Protein AF-A0A800IHV2-F1 (afdb_monomer_lite)

pLDDT: mean 93.88, std 11.2, range [41.19, 98.88]

Radius of gyration: 14.77 Å; chains: 1; bounding box: 31×43×36 Å

Sequence (124 aa):
MEAINPIDMPNYMLSNQAQALRLCKVIGASNVGVQFDFFHCQKFEGNALAQFEQLLPYIFHVQIAGVPERHEPNTGVLDYGPVLDVIDASEYSGYVACEYQPKTTTLEGLDWMTSLPSQTREAR

Foldseek 3Di:
DEAADCVVPPPDPRHELVSQVVVCVVVVDPPAAYAQELQSCCQHVNPSLVSCVVRVVRHPHYEYAEPPQQEARVHHDDNCQVVVVSCVVDPDPHDYHYRGDHPPDPVVRCVVVVVHDDDDDDDD

Secondary structure (DSSP, 8-state):
-B---TTTSTT-S--SHHHHHHHHHHH--TT--EEEEHHHHHHHT--HHHHHHHHGGGEEEEEE--BTT---TTSBS--HHHHHHHHHHSS--S-EEE----SS-TTGGGHHHHHS--------

Structure (mmCIF, N/CA/C/O backbone):
data_AF-A0A800IHV2-F1
#
_entry.id   AF-A0A800IHV2-F1
#
loop_
_atom_site.group_PDB
_atom_site.id
_atom_site.type_symbol
_atom_site.label_atom_id
_atom_site.label_alt_id
_atom_site.label_comp_id
_atom_site.label_asym_id
_atom_site.label_entity_id
_atom_site.label_seq_id
_atom_site.pdbx_PDB_ins_code
_atom_site.Cartn_x
_atom_site.Cartn_y
_atom_site.Cartn_z
_atom_site.occupancy
_atom_site.B_iso_or_equiv
_atom_site.auth_seq_id
_atom_site.auth_comp_id
_atom_site.auth_asym_id
_atom_site.auth_atom_id
_atom_site.pdbx_PDB_model_num
ATOM 1 N N . MET A 1 1 ? 0.503 -3.543 12.117 1.00 95.88 1 MET A N 1
ATOM 2 C CA . MET A 1 1 ? 0.444 -4.976 11.744 1.00 95.88 1 MET A CA 1
ATOM 3 C C . MET A 1 1 ? 0.040 -5.059 10.295 1.00 95.88 1 MET A C 1
ATOM 5 O O . MET A 1 1 ? -0.831 -4.299 9.900 1.00 95.88 1 MET A O 1
ATOM 9 N N . GLU A 1 2 ? 0.636 -5.958 9.533 1.00 98.06 2 GLU A N 1
ATOM 10 C CA . GLU A 1 2 ? 0.430 -6.049 8.090 1.00 98.06 2 GLU A CA 1
ATOM 11 C C . GLU A 1 2 ? -0.205 -7.392 7.725 1.00 98.06 2 GLU A C 1
ATOM 13 O O . GLU A 1 2 ? 0.142 -8.422 8.308 1.00 98.06 2 GLU A O 1
ATOM 18 N N . ALA A 1 3 ? -1.146 -7.370 6.781 1.00 98.31 3 ALA A N 1
ATOM 19 C CA . ALA A 1 3 ? -1.641 -8.577 6.136 1.00 98.31 3 ALA A CA 1
ATOM 20 C C . ALA A 1 3 ? -0.871 -8.805 4.828 1.00 98.31 3 ALA A C 1
ATOM 22 O O . ALA A 1 3 ? -0.957 -7.989 3.914 1.00 98.31 3 ALA A O 1
ATOM 23 N N . ILE A 1 4 ? -0.149 -9.921 4.745 1.00 98.44 4 ILE A N 1
ATOM 24 C CA . ILE A 1 4 ? 0.712 -10.274 3.612 1.00 98.44 4 ILE A CA 1
ATOM 25 C C . ILE A 1 4 ? 0.021 -11.348 2.780 1.00 98.44 4 ILE A C 1
ATOM 27 O O . ILE A 1 4 ? -0.458 -12.350 3.311 1.00 98.44 4 ILE A O 1
ATOM 31 N N . ASN A 1 5 ? -0.025 -11.155 1.462 1.00 97.75 5 ASN A N 1
ATOM 32 C CA . ASN A 1 5 ? -0.712 -12.095 0.588 1.00 97.75 5 ASN A CA 1
ATOM 33 C C . ASN A 1 5 ? -0.066 -13.506 0.642 1.00 97.75 5 ASN A C 1
ATOM 35 O O . ASN A 1 5 ? 1.161 -13.632 0.629 1.00 97.75 5 ASN A O 1
ATOM 39 N N . PRO A 1 6 ? -0.864 -14.588 0.668 1.00 97.81 6 PRO A N 1
ATOM 40 C CA . PRO A 1 6 ? -0.350 -15.953 0.782 1.00 97.81 6 PRO A CA 1
ATOM 41 C C . PRO A 1 6 ? 0.260 -16.497 -0.518 1.00 97.81 6 PRO A C 1
ATOM 43 O O . PRO A 1 6 ? 0.828 -17.586 -0.495 1.00 97.81 6 PRO A O 1
ATOM 46 N N . ILE A 1 7 ? 0.130 -15.774 -1.638 1.00 97.44 7 ILE A N 1
ATOM 47 C CA . ILE A 1 7 ? 0.781 -16.127 -2.909 1.00 97.44 7 ILE A CA 1
ATOM 48 C C . ILE A 1 7 ? 2.291 -15.894 -2.777 1.00 97.44 7 ILE A C 1
ATOM 50 O O . ILE A 1 7 ? 3.079 -16.766 -3.130 1.00 97.44 7 ILE A O 1
ATOM 54 N N . ASP A 1 8 ? 2.678 -14.751 -2.210 1.00 96.94 8 ASP A N 1
ATOM 55 C CA . ASP A 1 8 ? 4.070 -14.340 -2.029 1.00 96.94 8 ASP A CA 1
ATOM 56 C C . ASP A 1 8 ? 4.648 -14.811 -0.686 1.00 96.94 8 ASP A C 1
ATOM 58 O O . ASP A 1 8 ? 5.847 -15.066 -0.591 1.00 96.94 8 ASP A O 1
ATOM 62 N N . MET A 1 9 ? 3.811 -14.970 0.349 1.00 97.38 9 MET A N 1
ATOM 63 C CA . MET A 1 9 ? 4.231 -15.460 1.668 1.00 97.38 9 MET A CA 1
ATOM 64 C C . MET A 1 9 ? 3.311 -16.578 2.195 1.00 97.38 9 MET A C 1
ATOM 66 O O . MET A 1 9 ? 2.472 -16.352 3.078 1.00 97.38 9 MET A O 1
ATOM 70 N N . PRO A 1 10 ? 3.453 -17.815 1.688 1.00 96.94 10 PRO A N 1
ATOM 71 C CA . PRO A 1 10 ? 2.667 -18.949 2.160 1.00 96.94 10 PRO A CA 1
ATOM 72 C C . PRO A 1 10 ? 2.829 -19.181 3.669 1.00 96.94 10 PRO A C 1
ATOM 74 O O . PRO A 1 10 ? 3.930 -19.103 4.211 1.00 96.94 10 PRO A O 1
ATOM 77 N N . ASN A 1 11 ? 1.733 -19.541 4.343 1.00 95.62 11 ASN A N 1
ATOM 78 C CA . ASN A 1 11 ? 1.670 -19.821 5.789 1.00 95.62 11 ASN A CA 1
ATOM 79 C C . ASN A 1 11 ? 1.925 -18.618 6.718 1.00 95.62 11 ASN A C 1
ATOM 81 O O . ASN A 1 11 ? 2.089 -18.809 7.925 1.00 95.62 11 ASN A O 1
ATOM 85 N N . TYR A 1 12 ? 1.934 -17.386 6.199 1.00 97.62 12 TYR A N 1
ATOM 86 C CA . TYR A 1 12 ? 1.998 -16.198 7.046 1.00 97.62 12 TYR A CA 1
ATOM 87 C C . TYR A 1 12 ? 0.745 -16.059 7.927 1.00 97.62 12 TYR A C 1
ATOM 89 O O . TYR A 1 12 ? -0.367 -16.397 7.519 1.00 97.62 12 TYR A O 1
ATOM 97 N N . MET A 1 13 ? 0.922 -15.555 9.152 1.00 96.00 13 MET A N 1
ATOM 98 C CA . MET A 1 13 ? -0.136 -15.527 10.171 1.00 96.00 13 MET A CA 1
ATOM 99 C C . MET A 1 13 ? -1.326 -14.630 9.785 1.00 96.00 13 MET A C 1
ATOM 101 O O . MET A 1 13 ? -2.474 -14.979 10.062 1.00 96.00 13 MET A O 1
ATOM 105 N N . LEU A 1 14 ? -1.058 -13.470 9.174 1.00 96.69 14 LEU A N 1
ATOM 106 C CA . LEU A 1 14 ? -2.066 -12.492 8.751 1.00 96.69 14 LEU A CA 1
ATOM 107 C C . LEU A 1 14 ? -2.091 -12.416 7.227 1.00 96.69 14 LEU A C 1
ATOM 109 O O . LEU A 1 14 ? -1.247 -11.771 6.625 1.00 96.69 14 LEU A O 1
ATOM 113 N N . SER A 1 15 ? -3.062 -13.071 6.605 1.00 96.88 15 SER A N 1
ATOM 114 C CA . SER A 1 15 ? -3.129 -13.250 5.146 1.00 96.88 15 SER A CA 1
ATOM 115 C C . SER A 1 15 ? -4.202 -12.412 4.448 1.00 96.88 15 SER A C 1
ATOM 117 O O . SER A 1 15 ? -4.308 -12.453 3.227 1.00 96.88 15 SER A O 1
ATOM 119 N N . ASN A 1 16 ? -5.030 -11.686 5.206 1.00 97.69 16 ASN A N 1
ATOM 120 C CA . ASN A 1 16 ? -6.077 -10.815 4.665 1.00 97.69 16 ASN A CA 1
ATOM 121 C C . ASN A 1 16 ? -6.434 -9.655 5.607 1.00 97.69 16 ASN A C 1
ATOM 123 O O . ASN A 1 16 ? -6.240 -9.745 6.827 1.00 97.69 16 ASN A O 1
ATOM 127 N N . GLN A 1 17 ? -7.022 -8.592 5.051 1.00 98.31 17 GLN A N 1
ATOM 128 C CA . GLN A 1 17 ? -7.388 -7.378 5.793 1.00 98.31 17 GLN A CA 1
ATOM 129 C C . GLN A 1 17 ? -8.374 -7.658 6.934 1.00 98.31 17 GLN A C 1
ATOM 131 O O . GLN A 1 17 ? -8.269 -7.090 8.025 1.00 98.31 17 GLN A O 1
ATOM 136 N N . ALA A 1 18 ? -9.301 -8.600 6.737 1.00 97.69 18 ALA A N 1
ATOM 137 C CA . ALA A 1 18 ? -10.271 -8.968 7.764 1.00 97.69 18 ALA A CA 1
ATOM 138 C C . ALA A 1 18 ? -9.607 -9.600 9.006 1.00 97.69 18 ALA A C 1
ATOM 140 O O . ALA A 1 18 ? -10.070 -9.381 10.129 1.00 97.69 18 ALA A O 1
ATOM 141 N N . GLN A 1 19 ? -8.526 -10.371 8.840 1.00 98.00 19 GLN A N 1
ATOM 142 C CA . GLN A 1 19 ? -7.722 -10.885 9.955 1.00 98.00 19 GLN A CA 1
ATOM 143 C C . GLN A 1 19 ? -7.004 -9.754 10.697 1.00 98.00 19 GLN A C 1
ATOM 145 O O . GLN A 1 19 ? -7.076 -9.716 11.926 1.00 98.00 19 GLN A O 1
ATOM 150 N N . ALA A 1 20 ? -6.377 -8.821 9.973 1.00 97.75 20 ALA A N 1
ATOM 151 C CA . ALA A 1 20 ? -5.694 -7.674 10.575 1.00 97.75 20 ALA A CA 1
ATOM 152 C C . ALA A 1 20 ? -6.660 -6.814 11.409 1.00 97.75 20 ALA A C 1
ATOM 154 O O . ALA A 1 20 ? -6.393 -6.537 12.580 1.00 97.75 20 ALA A O 1
ATOM 155 N N . LEU A 1 21 ? -7.838 -6.495 10.859 1.00 97.56 21 LEU A N 1
ATOM 156 C CA . LEU A 1 21 ? -8.883 -5.749 11.564 1.00 97.56 21 LEU A CA 1
ATOM 157 C C . LEU A 1 21 ? -9.372 -6.476 12.825 1.00 97.56 21 LEU A C 1
ATOM 159 O O . LEU A 1 21 ? -9.528 -5.857 13.880 1.00 97.56 21 LEU A O 1
ATOM 163 N N . ARG A 1 22 ? -9.619 -7.792 12.740 1.00 97.88 22 ARG A N 1
ATOM 164 C CA . ARG A 1 22 ? -10.015 -8.590 13.913 1.00 97.88 22 ARG A CA 1
ATOM 165 C C . ARG A 1 22 ? -8.950 -8.541 15.003 1.00 97.88 22 ARG A C 1
ATOM 167 O O . ARG A 1 22 ? -9.302 -8.362 16.165 1.00 97.88 22 ARG A O 1
ATOM 174 N N . LEU A 1 23 ? -7.675 -8.661 14.640 1.00 97.50 23 LEU A N 1
ATOM 175 C CA . LEU A 1 23 ? -6.582 -8.628 15.605 1.00 97.50 23 LEU A CA 1
ATOM 176 C C . LEU A 1 23 ? -6.447 -7.249 16.269 1.00 97.50 23 LEU A C 1
ATOM 178 O O . LEU A 1 23 ? -6.348 -7.189 17.491 1.00 97.50 23 LEU A O 1
ATOM 182 N N . CYS A 1 24 ? -6.551 -6.151 15.510 1.00 97.25 24 CYS A N 1
ATOM 183 C CA . CYS A 1 24 ? -6.619 -4.796 16.076 1.00 97.25 24 CYS A CA 1
ATOM 184 C C . CYS A 1 24 ? -7.744 -4.668 17.114 1.00 97.25 24 CYS A C 1
ATOM 186 O O . CYS A 1 24 ? -7.518 -4.167 18.214 1.00 97.25 24 CYS A O 1
ATOM 188 N N . LYS A 1 25 ? -8.946 -5.172 16.798 1.00 97.12 25 LYS A N 1
ATOM 189 C CA . LYS A 1 25 ? -10.099 -5.137 17.713 1.00 97.12 25 LYS A CA 1
ATOM 190 C C . LYS A 1 25 ? -9.891 -5.971 18.977 1.00 97.12 25 LYS A C 1
ATOM 192 O O . LYS A 1 25 ? -10.307 -5.540 20.045 1.00 97.12 25 LYS A O 1
ATOM 197 N N . VAL A 1 26 ? -9.261 -7.142 18.864 1.00 98.00 26 VAL A N 1
ATOM 198 C CA . VAL A 1 26 ? -8.945 -8.006 20.016 1.00 98.00 26 VAL A CA 1
ATOM 199 C C . VAL A 1 26 ? -7.894 -7.364 20.919 1.00 98.00 26 VAL A C 1
ATOM 201 O O . VAL A 1 26 ? -8.024 -7.431 22.136 1.00 98.00 26 VAL A O 1
ATOM 204 N N . ILE A 1 27 ? -6.870 -6.735 20.336 1.00 97.88 27 ILE A N 1
ATOM 205 C CA . ILE A 1 27 ? -5.824 -6.043 21.099 1.00 97.88 27 ILE A CA 1
ATOM 206 C C . ILE A 1 27 ? -6.400 -4.813 21.813 1.00 97.88 27 ILE A C 1
ATOM 208 O O . ILE A 1 27 ? -6.061 -4.568 22.967 1.00 97.88 27 ILE A O 1
ATOM 212 N N . GLY A 1 28 ? -7.264 -4.040 21.145 1.00 97.00 28 GLY A N 1
ATOM 213 C CA . GLY A 1 28 ? -7.988 -2.921 21.759 1.00 97.00 28 GLY A CA 1
ATOM 214 C C . GLY A 1 28 ? -7.107 -1.759 22.236 1.00 97.00 28 GLY A C 1
ATOM 215 O O . GLY A 1 28 ? -7.562 -0.935 23.025 1.00 97.00 28 GLY A O 1
ATOM 216 N N . ALA A 1 29 ? -5.853 -1.685 21.781 1.00 97.88 29 ALA A N 1
ATOM 217 C CA . ALA A 1 29 ? -4.905 -0.644 22.162 1.00 97.88 29 ALA A CA 1
ATOM 218 C C . ALA A 1 29 ? -4.879 0.480 21.118 1.00 97.88 29 ALA A C 1
ATOM 220 O O . ALA A 1 29 ? -4.756 0.226 19.921 1.00 97.88 29 ALA A O 1
ATOM 221 N N . SER A 1 30 ? -4.942 1.733 21.572 1.00 96.56 30 SER A N 1
ATOM 222 C CA . SER A 1 30 ? -5.001 2.916 20.698 1.00 96.56 30 SER A CA 1
ATOM 223 C C . SER A 1 30 ? -3.722 3.173 19.898 1.00 96.56 30 SER A C 1
ATOM 225 O O . SER A 1 30 ? -3.726 3.988 18.986 1.00 96.56 30 SER A O 1
ATOM 227 N N . ASN A 1 31 ? -2.621 2.507 20.243 1.00 97.12 31 ASN A N 1
ATOM 228 C CA . ASN A 1 31 ? -1.329 2.606 19.568 1.00 97.12 31 ASN A CA 1
ATOM 229 C C . ASN A 1 31 ? -1.020 1.391 18.674 1.00 97.12 31 ASN A C 1
ATOM 231 O O . ASN A 1 31 ? 0.122 1.225 18.248 1.00 97.12 31 ASN A O 1
ATOM 235 N N . VAL A 1 32 ? -2.009 0.535 18.397 1.00 97.88 32 VAL A N 1
ATOM 236 C CA . VAL A 1 32 ? -1.864 -0.627 17.514 1.00 97.88 32 VAL A CA 1
ATOM 237 C C . VAL A 1 32 ? -2.814 -0.497 16.326 1.00 97.88 32 VAL A C 1
ATOM 239 O O . VAL A 1 32 ? -4.030 -0.573 16.480 1.00 97.88 32 VAL A O 1
ATOM 242 N N . GLY A 1 33 ? -2.245 -0.361 15.128 1.00 97.94 33 GLY A N 1
ATOM 243 C CA . GLY A 1 33 ? -2.989 -0.207 13.877 1.00 97.94 33 GLY A CA 1
ATOM 244 C C . GLY A 1 33 ? -2.549 -1.159 12.763 1.00 97.94 33 GLY A C 1
ATOM 245 O O . GLY A 1 33 ? -1.657 -2.006 12.926 1.00 97.94 33 GLY A O 1
ATOM 246 N N . VAL A 1 34 ? -3.187 -0.995 11.610 1.00 98.50 34 VAL A N 1
ATOM 247 C CA . VAL A 1 34 ? -2.948 -1.720 10.362 1.00 98.50 34 VAL A CA 1
ATOM 248 C C . VAL A 1 34 ? -1.948 -0.953 9.494 1.00 98.50 34 VAL A C 1
ATOM 250 O O . VAL A 1 34 ? -2.036 0.264 9.342 1.00 98.50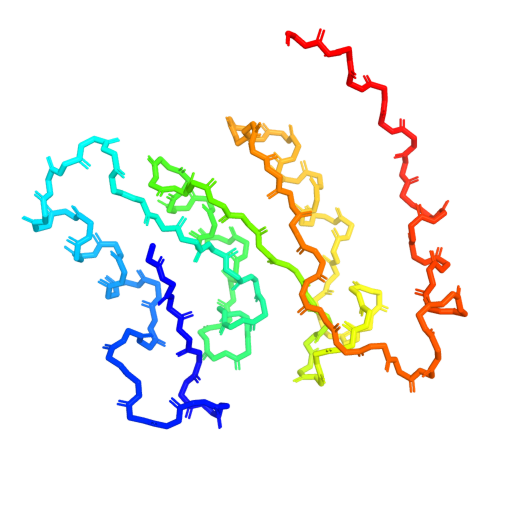 34 VAL A O 1
ATOM 253 N N . GLN A 1 35 ? -0.988 -1.683 8.938 1.00 98.69 35 GLN A N 1
ATOM 254 C CA . GLN A 1 35 ? -0.193 -1.270 7.789 1.00 98.69 35 GLN A CA 1
ATOM 255 C C . GLN A 1 35 ? -0.910 -1.826 6.561 1.00 98.69 35 GLN A C 1
ATOM 257 O O . GLN A 1 35 ? -1.016 -3.044 6.410 1.00 98.69 35 GLN A O 1
ATOM 262 N N . PHE A 1 36 ? -1.499 -0.933 5.773 1.00 98.75 36 PHE A N 1
ATOM 263 C CA . PHE A 1 36 ? -2.309 -1.277 4.616 1.00 98.75 36 PHE A CA 1
ATOM 264 C C . PHE A 1 36 ? -1.444 -1.217 3.356 1.00 98.75 36 PHE A C 1
ATOM 266 O O . PHE A 1 36 ? -1.208 -0.141 2.806 1.00 98.75 36 PHE A O 1
ATOM 273 N N . ASP A 1 37 ? -0.961 -2.374 2.909 1.00 98.75 37 ASP A N 1
ATOM 274 C CA . ASP A 1 37 ? -0.301 -2.507 1.611 1.00 98.75 37 ASP A CA 1
ATOM 275 C C . ASP A 1 37 ? -1.348 -2.817 0.524 1.00 98.75 37 ASP A C 1
ATOM 277 O O . ASP A 1 37 ? -1.969 -3.891 0.501 1.00 98.75 37 ASP A O 1
ATOM 281 N N . PHE A 1 38 ? -1.535 -1.866 -0.398 1.00 98.75 38 PHE A N 1
ATOM 282 C CA . PHE A 1 38 ? -2.428 -2.022 -1.548 1.00 98.75 38 PHE A CA 1
ATOM 283 C C . PHE A 1 38 ? -2.032 -3.204 -2.434 1.00 98.75 38 PHE A C 1
ATOM 285 O O . PHE A 1 38 ? -2.914 -3.853 -2.998 1.00 98.75 38 PHE A O 1
ATOM 292 N N . PHE A 1 39 ? -0.740 -3.517 -2.540 1.00 98.75 39 PHE A N 1
ATOM 293 C CA . PHE A 1 39 ? -0.253 -4.633 -3.336 1.00 98.75 39 PHE A CA 1
ATOM 294 C C . PHE A 1 39 ? -0.727 -5.970 -2.766 1.00 98.75 39 PHE A C 1
ATOM 296 O O . PHE A 1 39 ? -1.333 -6.769 -3.486 1.00 98.75 39 PHE A O 1
ATOM 303 N N . HIS A 1 40 ? -0.512 -6.211 -1.467 1.00 98.69 40 HIS A N 1
ATOM 304 C CA . HIS A 1 40 ? -0.949 -7.449 -0.823 1.00 98.69 40 HIS A CA 1
ATOM 305 C C . HIS A 1 40 ? -2.472 -7.612 -0.883 1.00 98.69 40 HIS A C 1
ATOM 307 O O . HIS A 1 40 ? -2.955 -8.691 -1.240 1.0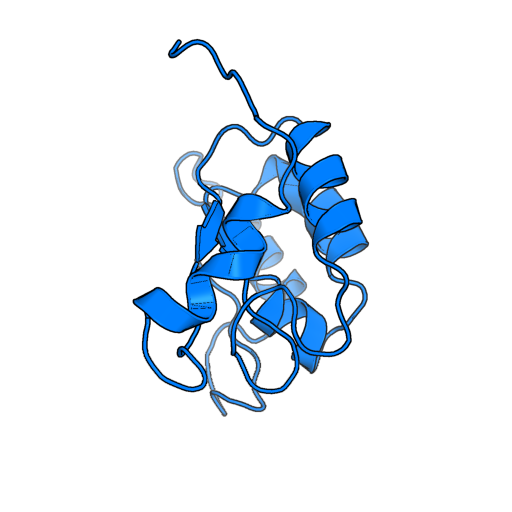0 98.69 40 HIS A O 1
ATOM 313 N N . CYS A 1 41 ? -3.224 -6.542 -0.610 1.00 98.56 41 CYS A N 1
ATOM 314 C CA . CYS A 1 41 ? -4.681 -6.577 -0.674 1.00 98.56 41 CYS A CA 1
ATOM 315 C C . CYS A 1 41 ? -5.178 -6.844 -2.104 1.00 98.56 41 CYS A C 1
ATOM 317 O O . CYS A 1 41 ? -5.919 -7.799 -2.336 1.00 98.56 41 CYS A O 1
ATOM 319 N N . GLN A 1 42 ? -4.729 -6.067 -3.092 1.00 98.50 42 GLN A N 1
ATOM 320 C CA . GLN A 1 42 ? -5.233 -6.177 -4.461 1.00 98.50 42 GLN A CA 1
ATOM 321 C C . GLN A 1 42 ? -4.839 -7.498 -5.133 1.00 98.50 42 GLN A C 1
ATOM 323 O O . GLN A 1 42 ? -5.639 -8.053 -5.884 1.00 98.50 42 GLN A O 1
ATOM 328 N N . LYS A 1 43 ? -3.632 -8.015 -4.870 1.00 98.00 43 LYS A N 1
ATOM 329 C CA . LYS A 1 43 ? -3.138 -9.259 -5.481 1.00 98.00 43 LYS A CA 1
ATOM 330 C C . LYS A 1 43 ? -3.914 -10.500 -5.032 1.00 98.00 43 LYS A C 1
ATOM 332 O O . LYS A 1 43 ? -4.010 -11.452 -5.802 1.00 98.00 43 LYS A O 1
ATOM 337 N N . PHE A 1 44 ? -4.446 -10.507 -3.808 1.00 97.88 44 PHE A N 1
ATOM 338 C CA . PHE A 1 44 ? -5.103 -11.688 -3.235 1.00 97.88 44 PHE A CA 1
ATOM 339 C C . PHE A 1 44 ? -6.594 -11.514 -2.957 1.00 97.88 44 PHE A C 1
ATOM 341 O O . PHE A 1 44 ? -7.378 -12.399 -3.290 1.00 97.88 44 PHE A O 1
ATOM 348 N N . GLU A 1 45 ? -6.997 -10.393 -2.364 1.00 97.81 45 GLU A N 1
ATOM 349 C CA . GLU A 1 45 ? -8.397 -10.121 -2.017 1.00 97.81 45 GLU A CA 1
ATOM 350 C C . GLU A 1 45 ? -9.112 -9.341 -3.128 1.00 97.81 45 GLU A C 1
ATOM 352 O O . GLU A 1 45 ? -10.320 -9.494 -3.319 1.00 97.81 45 GLU A O 1
ATOM 357 N N . GLY A 1 46 ? -8.368 -8.520 -3.876 1.00 97.56 46 GLY A N 1
ATOM 358 C CA . GLY A 1 46 ? -8.937 -7.533 -4.785 1.00 97.56 46 GLY A CA 1
ATOM 359 C C . GLY A 1 46 ? -9.661 -6.413 -4.031 1.00 97.56 46 GLY A C 1
ATOM 360 O O . GLY A 1 46 ? -9.647 -6.346 -2.803 1.00 97.56 46 GLY A O 1
ATOM 361 N N . ASN A 1 47 ? -10.309 -5.522 -4.786 1.00 96.44 47 ASN A N 1
ATOM 362 C CA . ASN A 1 47 ? -11.124 -4.427 -4.249 1.00 96.44 47 ASN A CA 1
ATOM 363 C C . ASN A 1 47 ? -10.403 -3.586 -3.169 1.00 96.44 47 ASN A C 1
ATOM 365 O O . ASN A 1 47 ? -11.006 -3.189 -2.168 1.00 96.44 47 ASN A O 1
ATOM 369 N N . ALA A 1 48 ? -9.099 -3.344 -3.355 1.00 98.12 48 ALA A N 1
ATOM 370 C CA . ALA A 1 48 ? -8.248 -2.769 -2.314 1.00 98.12 48 ALA A CA 1
ATOM 371 C C . ALA A 1 48 ? -8.696 -1.368 -1.872 1.00 98.12 48 ALA A C 1
ATOM 373 O O . ALA A 1 48 ? -8.594 -1.041 -0.695 1.00 98.12 48 ALA A O 1
ATOM 374 N N . LEU A 1 49 ? -9.257 -0.568 -2.782 1.00 97.62 49 LEU A N 1
ATOM 375 C CA . LEU A 1 49 ? -9.764 0.767 -2.467 1.00 97.62 49 LEU A CA 1
ATOM 376 C C . LEU A 1 49 ? -10.937 0.735 -1.473 1.00 97.62 49 LEU A C 1
ATOM 378 O O . LEU A 1 49 ? -10.908 1.430 -0.463 1.00 97.62 49 LEU A O 1
ATOM 382 N N . ALA A 1 50 ? -11.927 -0.133 -1.695 1.00 97.62 50 ALA A N 1
ATOM 383 C CA . ALA A 1 50 ? -13.055 -0.269 -0.772 1.00 97.62 50 ALA A CA 1
ATOM 384 C C . ALA A 1 50 ? -12.615 -0.826 0.594 1.00 97.62 50 ALA A C 1
ATOM 386 O O . ALA A 1 50 ? -13.154 -0.457 1.637 1.00 97.62 50 ALA A O 1
ATOM 387 N N . GLN A 1 51 ? -11.615 -1.713 0.605 1.00 98.25 51 GLN A N 1
ATOM 388 C CA . GLN A 1 51 ? -11.036 -2.230 1.847 1.00 98.25 51 GLN A CA 1
ATOM 389 C C . GLN A 1 51 ?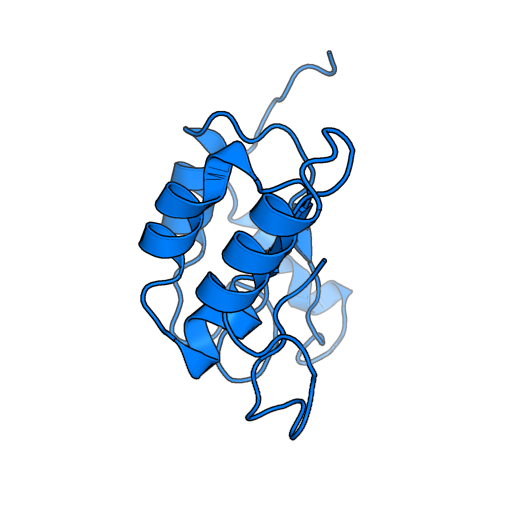 -10.258 -1.147 2.599 1.00 98.25 51 GLN A C 1
ATOM 391 O O . GLN A 1 51 ? -10.370 -1.071 3.821 1.00 98.25 51 GLN A O 1
ATOM 396 N N . PHE A 1 52 ? -9.524 -0.285 1.891 1.00 98.50 52 PHE A N 1
ATOM 397 C CA . PHE A 1 52 ? -8.871 0.883 2.478 1.00 98.50 52 PHE A CA 1
ATOM 398 C C . PHE A 1 52 ? -9.896 1.784 3.176 1.00 98.50 52 PHE A C 1
ATOM 400 O O . PHE A 1 52 ? -9.737 2.076 4.358 1.00 98.50 52 PHE A O 1
ATOM 407 N N . GLU A 1 53 ? -10.990 2.141 2.498 1.00 97.69 53 GLU A N 1
ATOM 408 C CA . GLU A 1 53 ? -12.064 2.965 3.074 1.00 97.69 53 GLU A CA 1
ATOM 409 C C . GLU A 1 53 ? -12.688 2.313 4.318 1.00 97.69 53 GLU A C 1
ATOM 411 O O . GLU A 1 53 ? -12.889 2.969 5.341 1.00 97.69 53 GLU A O 1
ATOM 416 N N . GLN A 1 54 ? -12.945 1.002 4.272 1.00 97.50 54 GLN A N 1
ATOM 417 C CA . GLN A 1 54 ? -13.496 0.257 5.406 1.00 97.50 54 GLN A CA 1
ATOM 418 C C . GLN A 1 54 ? -12.535 0.211 6.604 1.00 97.50 54 GLN A C 1
ATOM 420 O O . GLN A 1 54 ? -12.974 0.229 7.760 1.00 97.50 54 GLN A O 1
ATOM 425 N N . LEU A 1 55 ? -11.232 0.083 6.347 1.00 98.00 55 LEU A N 1
ATOM 426 C CA . LEU A 1 55 ? -10.214 -0.046 7.386 1.00 98.00 55 LEU A CA 1
ATOM 427 C C . LEU A 1 55 ? -9.656 1.300 7.848 1.00 98.00 55 LEU A C 1
ATOM 429 O O . LEU A 1 55 ? -8.972 1.304 8.868 1.00 98.00 55 LEU A O 1
ATOM 433 N N . LEU A 1 56 ? -9.971 2.410 7.173 1.00 98.00 56 LEU A N 1
ATOM 434 C CA . LEU A 1 56 ? -9.403 3.744 7.396 1.00 98.00 56 LEU A CA 1
ATOM 435 C C . LEU A 1 56 ? -9.216 4.128 8.879 1.00 98.00 56 LEU A C 1
ATOM 437 O O . LEU A 1 56 ? -8.104 4.526 9.227 1.00 98.00 56 LEU A O 1
ATOM 441 N N . PRO A 1 57 ? -10.188 3.919 9.798 1.00 96.94 57 PRO A N 1
ATOM 442 C CA . PRO A 1 57 ? -10.019 4.265 11.218 1.00 96.94 57 PRO A CA 1
ATOM 443 C C . PRO A 1 57 ? -8.918 3.483 11.956 1.00 96.94 57 PRO A C 1
ATOM 445 O O . PRO A 1 57 ? -8.561 3.819 13.083 1.00 96.94 57 PRO A O 1
ATOM 448 N N . TYR A 1 58 ? -8.418 2.406 11.355 1.00 97.94 58 TYR A N 1
ATOM 449 C CA . TYR A 1 58 ? -7.401 1.516 11.903 1.00 97.94 58 TYR A CA 1
ATOM 450 C C . TYR A 1 58 ? -6.065 1.617 11.155 1.00 97.94 58 TYR A C 1
ATOM 452 O O . TYR A 1 58 ? -5.101 0.991 11.593 1.00 97.94 58 TYR A O 1
ATOM 460 N N . ILE A 1 59 ? -5.981 2.355 10.041 1.00 98.50 59 ILE A N 1
ATOM 461 C CA . ILE A 1 59 ? -4.781 2.417 9.193 1.00 98.50 59 ILE A CA 1
ATOM 462 C C . ILE A 1 59 ? -3.788 3.435 9.751 1.00 98.50 59 ILE A C 1
ATOM 464 O O . ILE A 1 59 ? -4.079 4.621 9.859 1.00 98.50 59 ILE A O 1
ATOM 468 N N . PHE A 1 60 ? -2.585 2.967 10.087 1.00 97.94 60 PHE A N 1
ATOM 469 C CA . PHE A 1 60 ? -1.488 3.806 10.587 1.00 97.94 60 PHE A CA 1
ATOM 470 C C . PHE A 1 60 ? -0.403 4.024 9.526 1.00 97.94 60 PHE A C 1
ATOM 472 O O . PHE A 1 60 ? 0.303 5.029 9.558 1.00 97.94 60 PHE A O 1
ATOM 479 N N . HIS A 1 61 ? -0.280 3.115 8.559 1.00 98.62 61 HIS A N 1
ATOM 480 C CA . HIS A 1 61 ? 0.690 3.216 7.473 1.00 98.62 61 HIS A CA 1
ATOM 481 C C . HIS A 1 61 ? 0.109 2.669 6.169 1.00 98.62 61 HIS A C 1
ATOM 483 O O . HIS A 1 61 ? -0.681 1.727 6.216 1.00 98.62 61 HIS A O 1
ATOM 489 N N . VAL A 1 62 ? 0.498 3.247 5.032 1.00 98.81 62 VAL A N 1
ATOM 490 C CA . VAL A 1 62 ? 0.076 2.811 3.696 1.00 98.81 62 VAL A CA 1
ATOM 491 C C . VAL A 1 62 ? 1.305 2.495 2.855 1.00 98.81 62 VAL A C 1
ATOM 493 O O . VAL A 1 62 ? 2.275 3.251 2.874 1.00 98.81 62 VAL A O 1
ATOM 496 N N . GLN A 1 63 ? 1.240 1.412 2.085 1.00 98.88 63 GLN A N 1
ATOM 497 C CA . GLN A 1 63 ? 2.244 1.046 1.086 1.00 98.88 63 GLN A CA 1
ATOM 498 C C . GLN A 1 63 ? 1.610 0.797 -0.281 1.00 98.88 63 GLN A C 1
ATOM 500 O O . GLN A 1 63 ? 0.441 0.407 -0.379 1.00 98.88 63 GLN A O 1
ATOM 505 N N . ILE A 1 64 ? 2.386 1.057 -1.335 1.00 98.62 64 ILE A N 1
ATOM 506 C CA . ILE A 1 64 ? 1.972 0.910 -2.733 1.00 98.62 64 ILE A CA 1
ATOM 507 C C . ILE A 1 64 ? 3.053 0.228 -3.582 1.00 98.62 64 ILE A C 1
ATOM 509 O O . ILE A 1 64 ? 4.247 0.478 -3.400 1.00 98.62 64 ILE A O 1
ATOM 513 N N . ALA A 1 65 ? 2.613 -0.586 -4.545 1.00 98.69 65 ALA A N 1
ATOM 514 C CA . ALA A 1 65 ? 3.428 -1.183 -5.602 1.00 98.69 65 ALA A CA 1
ATOM 515 C C . ALA A 1 65 ? 2.533 -1.661 -6.756 1.00 98.69 65 ALA A C 1
ATOM 517 O O . ALA A 1 65 ? 1.390 -2.063 -6.539 1.00 98.69 65 ALA A O 1
ATOM 518 N N . GLY A 1 66 ? 3.051 -1.685 -7.982 1.00 98.25 66 GLY A N 1
ATOM 519 C CA . GLY A 1 66 ? 2.328 -2.209 -9.141 1.00 98.25 66 GLY A CA 1
ATOM 520 C C . GLY A 1 66 ? 1.939 -3.684 -8.977 1.00 98.25 66 GLY A C 1
ATOM 521 O O . GLY A 1 66 ? 2.730 -4.509 -8.521 1.00 98.25 66 GLY A O 1
ATOM 522 N N . VAL A 1 67 ? 0.716 -4.048 -9.368 1.00 98.12 67 VAL A N 1
ATOM 523 C CA . VAL A 1 67 ? 0.151 -5.404 -9.192 1.00 98.12 67 VAL A CA 1
ATOM 524 C C . VAL A 1 67 ? 0.026 -6.094 -10.556 1.00 98.12 67 VAL A C 1
ATOM 526 O O . VAL A 1 67 ? -0.607 -5.516 -11.437 1.00 98.12 67 VAL A O 1
ATOM 529 N N . PRO A 1 68 ? 0.532 -7.328 -10.770 1.00 97.69 68 PRO A N 1
ATOM 530 C CA . PRO A 1 68 ? 0.918 -8.316 -9.750 1.00 97.69 68 PRO A CA 1
ATOM 531 C C . PRO A 1 68 ? 2.425 -8.459 -9.476 1.00 97.69 68 PRO A C 1
ATOM 533 O O . PRO A 1 68 ? 2.794 -9.194 -8.556 1.00 97.69 68 PRO A O 1
ATOM 536 N N . GLU A 1 69 ? 3.278 -7.782 -10.246 1.00 97.88 69 GLU A N 1
ATOM 537 C CA . GLU A 1 69 ? 4.733 -8.030 -10.272 1.00 97.88 69 GLU A CA 1
ATOM 538 C C . GLU A 1 69 ? 5.540 -7.231 -9.231 1.00 97.88 69 GLU A C 1
ATOM 540 O O . GLU A 1 69 ? 6.737 -7.450 -9.081 1.00 97.88 69 GLU A O 1
ATOM 545 N N . ARG A 1 70 ? 4.897 -6.328 -8.480 1.00 98.12 70 ARG A N 1
ATOM 546 C CA . ARG A 1 70 ? 5.505 -5.505 -7.417 1.00 98.12 70 ARG A CA 1
ATOM 547 C C . ARG A 1 70 ? 6.581 -4.532 -7.915 1.00 98.12 70 ARG A C 1
ATOM 549 O O . ARG A 1 70 ? 7.576 -4.291 -7.233 1.00 98.12 70 ARG A O 1
ATOM 556 N N . HIS A 1 71 ? 6.356 -3.966 -9.098 1.00 98.25 71 HIS A N 1
ATOM 557 C CA . HIS A 1 71 ? 7.171 -2.903 -9.694 1.00 98.25 71 HIS A CA 1
ATOM 558 C C . HIS A 1 71 ? 6.603 -1.510 -9.383 1.00 98.25 71 HIS A C 1
ATOM 560 O O . HIS A 1 71 ? 5.792 -1.357 -8.468 1.00 98.25 71 HIS A O 1
ATOM 566 N N . GLU A 1 72 ? 7.032 -0.486 -10.118 1.00 98.38 72 GLU A N 1
ATOM 567 C CA . GLU A 1 72 ? 6.570 0.892 -9.963 1.00 98.38 72 GLU A CA 1
ATOM 568 C C . GLU A 1 72 ? 5.023 0.983 -9.956 1.00 98.38 72 GLU A C 1
ATOM 570 O O . GLU A 1 72 ? 4.349 0.229 -10.670 1.00 98.38 72 GLU A O 1
ATOM 575 N N . PRO A 1 73 ? 4.421 1.910 -9.188 1.00 96.75 73 PRO A N 1
ATOM 576 C CA . PRO A 1 73 ? 2.966 2.033 -9.034 1.00 96.75 73 PRO A CA 1
ATOM 577 C C . PRO A 1 73 ? 2.248 2.589 -10.280 1.00 96.75 73 PRO A C 1
ATOM 579 O O . PRO A 1 73 ? 1.043 2.788 -10.263 1.00 96.75 73 PRO A O 1
ATOM 582 N N . ASN A 1 74 ? 2.950 2.821 -11.389 1.00 95.25 74 ASN A N 1
ATOM 583 C CA . ASN A 1 74 ? 2.346 3.051 -12.706 1.00 95.25 74 ASN A CA 1
ATOM 584 C C . ASN A 1 74 ? 2.304 1.777 -13.572 1.00 95.25 74 ASN A C 1
ATOM 586 O O . ASN A 1 74 ? 2.078 1.854 -14.780 1.00 95.25 74 ASN A O 1
ATOM 590 N N . THR A 1 75 ? 2.555 0.606 -12.983 1.00 95.50 75 THR A N 1
ATOM 591 C CA . THR A 1 75 ? 2.531 -0.684 -13.677 1.00 95.50 75 THR A CA 1
ATOM 592 C C . THR A 1 75 ? 1.399 -1.576 -13.181 1.00 95.50 75 THR A C 1
ATOM 594 O O . THR A 1 75 ? 0.976 -1.516 -12.025 1.00 95.50 75 THR A O 1
ATOM 597 N N . GLY A 1 76 ? 0.947 -2.478 -14.054 1.00 95.31 76 GLY A N 1
ATOM 598 C CA . GLY A 1 76 ? 0.003 -3.518 -13.675 1.00 95.31 76 GLY A CA 1
ATOM 599 C C . GLY A 1 76 ? -1.463 -3.101 -13.769 1.00 95.31 76 GLY A C 1
ATOM 600 O O . GLY A 1 76 ? -1.835 -2.299 -14.621 1.00 95.31 76 GLY A O 1
ATOM 601 N N . VAL A 1 77 ? -2.308 -3.729 -12.949 1.00 96.06 77 VAL A N 1
ATOM 602 C CA . VAL A 1 77 ? -3.777 -3.653 -13.074 1.00 96.06 77 VAL A CA 1
ATOM 603 C C . VAL A 1 77 ? -4.439 -2.612 -12.174 1.00 96.06 77 VAL A C 1
ATOM 605 O O . VAL A 1 77 ? -5.614 -2.311 -12.371 1.00 96.06 77 VAL A O 1
ATOM 608 N N . LEU A 1 78 ? -3.727 -2.105 -11.166 1.00 95.56 78 LEU A N 1
ATOM 609 C CA . LEU A 1 78 ? -4.255 -1.115 -10.231 1.00 95.56 78 LEU A CA 1
ATOM 610 C C . LEU A 1 78 ? -3.809 0.281 -10.665 1.00 95.56 78 LEU A C 1
ATOM 612 O O . LEU A 1 78 ? -2.614 0.561 -10.696 1.00 95.56 78 LEU A O 1
ATOM 616 N N . ASP A 1 79 ? -4.773 1.141 -10.986 1.00 93.12 79 ASP A N 1
ATOM 617 C CA . ASP A 1 79 ? -4.516 2.549 -11.280 1.00 93.12 79 ASP A CA 1
ATOM 618 C C . ASP A 1 79 ? -4.361 3.327 -9.971 1.00 93.12 79 ASP A C 1
ATOM 620 O O . ASP A 1 79 ? -5.319 3.499 -9.212 1.00 93.12 79 ASP A O 1
ATOM 624 N N . TYR A 1 80 ? -3.138 3.776 -9.697 1.00 95.00 80 TYR A N 1
ATOM 625 C CA . TYR A 1 80 ? -2.826 4.492 -8.470 1.00 95.00 80 TYR A CA 1
ATOM 626 C C . TYR A 1 80 ? -3.219 5.972 -8.489 1.00 95.00 80 TYR A C 1
ATOM 628 O O . TYR A 1 80 ? -3.244 6.568 -7.417 1.00 95.00 80 TYR A O 1
ATOM 636 N N . GLY A 1 81 ? -3.590 6.561 -9.633 1.00 92.25 81 GLY A N 1
ATOM 637 C CA . GLY A 1 81 ? -4.097 7.941 -9.673 1.00 92.25 81 GLY A CA 1
ATOM 638 C C . GLY A 1 81 ? -5.349 8.109 -8.798 1.00 92.25 81 GLY A C 1
ATOM 639 O O . GLY A 1 81 ? -5.288 8.795 -7.778 1.00 92.25 81 GLY A O 1
ATOM 640 N N . PRO A 1 82 ? -6.448 7.391 -9.098 1.00 91.75 82 PRO A N 1
ATOM 641 C CA . PRO A 1 82 ? -7.661 7.414 -8.280 1.00 91.75 82 PRO A CA 1
ATOM 642 C C . PRO A 1 82 ? -7.449 6.931 -6.839 1.00 91.75 82 PRO A C 1
ATOM 644 O O . PRO A 1 82 ? -8.119 7.402 -5.923 1.00 91.75 82 PRO A O 1
ATOM 647 N N . VAL A 1 83 ? -6.530 5.984 -6.614 1.00 95.44 83 VAL A N 1
ATOM 648 C CA . VAL A 1 83 ? -6.202 5.510 -5.258 1.00 95.44 83 VAL A CA 1
ATOM 649 C C . VAL A 1 83 ? -5.608 6.641 -4.423 1.00 95.44 83 VAL A C 1
ATOM 651 O O . VAL A 1 83 ? -6.028 6.840 -3.284 1.00 95.44 83 VAL A O 1
ATOM 654 N N . LEU A 1 84 ? -4.652 7.388 -4.979 1.00 95.38 84 LEU A N 1
ATOM 655 C CA . LEU A 1 84 ? -4.033 8.520 -4.295 1.00 95.38 84 LEU A CA 1
ATOM 656 C C . LEU A 1 84 ? -5.039 9.654 -4.074 1.00 95.38 84 LEU A C 1
ATOM 658 O O . LEU A 1 84 ? -5.079 10.182 -2.967 1.00 95.38 84 LEU A O 1
ATOM 662 N N . ASP A 1 85 ? -5.919 9.938 -5.041 1.00 93.88 85 ASP A N 1
ATOM 663 C CA . ASP A 1 85 ? -7.001 10.921 -4.875 1.00 93.88 85 ASP A CA 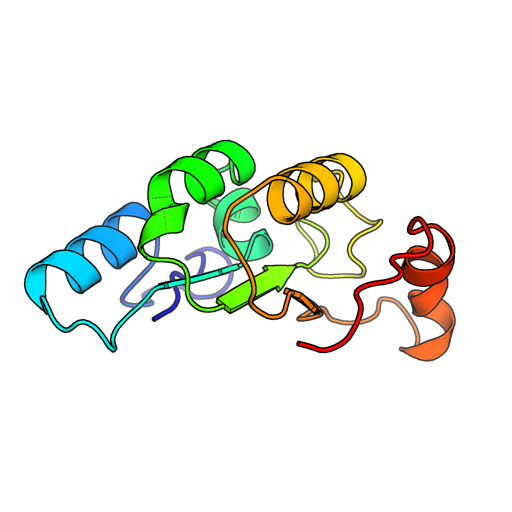1
ATOM 664 C C . ASP A 1 85 ? -7.920 10.574 -3.688 1.00 93.88 85 ASP A C 1
ATOM 666 O O . ASP A 1 85 ? -8.290 11.444 -2.897 1.00 93.88 85 ASP A O 1
ATOM 670 N N . VAL A 1 86 ? -8.269 9.293 -3.520 1.00 95.31 86 VAL A N 1
ATOM 671 C CA . VAL A 1 86 ? -9.086 8.830 -2.385 1.00 95.31 86 VAL A CA 1
ATOM 672 C C . VAL A 1 86 ? -8.320 8.900 -1.068 1.00 95.31 86 VAL A C 1
ATOM 674 O O . VAL A 1 86 ? -8.892 9.317 -0.060 1.00 95.31 86 VAL A O 1
ATOM 677 N N . ILE A 1 87 ? -7.034 8.533 -1.050 1.00 96.56 87 ILE A N 1
ATOM 678 C CA . ILE A 1 87 ? -6.192 8.688 0.145 1.00 96.56 87 ILE A CA 1
ATOM 679 C C . ILE A 1 87 ? -6.123 10.167 0.543 1.00 96.56 87 ILE A C 1
ATOM 681 O O . ILE A 1 87 ? -6.314 10.486 1.717 1.0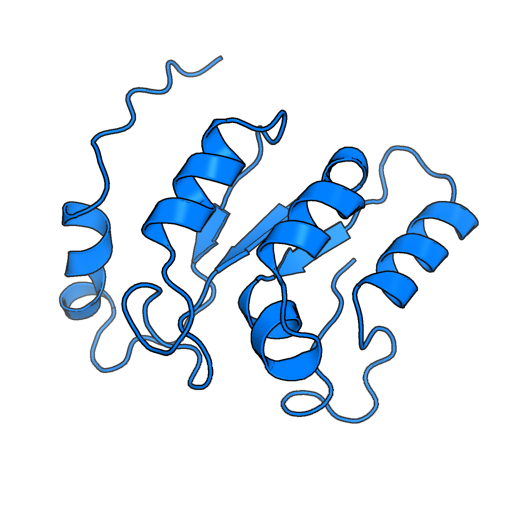0 96.56 87 ILE A O 1
ATOM 685 N N . ASP A 1 88 ? -5.912 11.065 -0.419 1.00 94.62 88 ASP A N 1
ATOM 686 C CA . ASP A 1 88 ? -5.828 12.507 -0.195 1.00 94.62 88 ASP A CA 1
ATOM 687 C C . ASP A 1 88 ? -7.151 13.118 0.290 1.00 94.62 88 ASP A C 1
ATOM 689 O O . ASP A 1 88 ? -7.129 14.019 1.130 1.00 94.62 88 ASP A O 1
ATOM 693 N N . ALA A 1 89 ? -8.292 12.616 -0.192 1.00 95.44 89 ALA A N 1
ATOM 694 C CA . ALA A 1 89 ? -9.623 13.031 0.254 1.00 95.44 89 ALA A CA 1
ATOM 695 C C . ALA A 1 89 ? -10.046 12.425 1.608 1.00 95.44 89 ALA A C 1
ATOM 697 O O . ALA A 1 89 ? -11.044 12.858 2.191 1.00 95.44 89 ALA A O 1
ATOM 698 N N . SER A 1 90 ? -9.322 11.418 2.102 1.00 96.69 90 SER A N 1
ATOM 699 C CA . SER A 1 90 ? -9.613 10.738 3.366 1.00 96.69 90 SER A CA 1
ATOM 700 C C . SER A 1 90 ? -9.028 11.466 4.584 1.00 96.69 90 SER A C 1
ATOM 702 O O . SER A 1 90 ? -8.255 12.415 4.475 1.00 96.69 90 SER A O 1
ATOM 704 N N . GLU A 1 91 ? -9.349 10.982 5.785 1.00 95.94 91 GLU A N 1
ATOM 705 C CA . GLU A 1 91 ? -8.728 11.463 7.028 1.00 95.94 91 GLU A CA 1
ATOM 706 C C . GLU A 1 91 ? -7.298 10.918 7.243 1.00 95.94 91 GLU A C 1
ATOM 708 O O . GLU A 1 91 ? -6.659 11.241 8.248 1.00 95.94 91 GLU A O 1
ATOM 713 N N . TYR A 1 92 ? -6.764 10.103 6.322 1.00 97.62 92 TYR A N 1
ATOM 714 C CA . TYR A 1 92 ? -5.406 9.578 6.427 1.00 97.62 92 TYR A CA 1
ATOM 715 C C . TYR A 1 92 ? -4.364 10.696 6.288 1.00 97.62 92 TYR A C 1
ATOM 717 O O . TYR A 1 92 ? -4.237 11.352 5.255 1.00 97.62 92 TYR A O 1
ATOM 725 N N . SER A 1 93 ? -3.567 10.889 7.338 1.00 95.19 93 SER A N 1
ATOM 726 C CA . SER A 1 93 ? -2.526 11.923 7.393 1.00 95.19 93 SER A CA 1
ATOM 727 C C . SER A 1 93 ? -1.106 11.360 7.503 1.00 95.19 93 SER A C 1
ATOM 729 O O . SER A 1 93 ? -0.186 12.095 7.861 1.00 95.19 93 SER A O 1
ATOM 731 N N . GLY A 1 94 ? -0.932 10.054 7.289 1.00 95.75 94 GLY A N 1
ATOM 732 C CA . GLY A 1 94 ? 0.367 9.388 7.367 1.00 95.75 94 GLY A CA 1
ATOM 733 C C . GLY A 1 94 ? 1.143 9.420 6.047 1.00 95.75 94 GLY A C 1
ATOM 734 O O . GLY A 1 94 ? 0.817 10.159 5.122 1.00 95.75 94 GLY A O 1
ATOM 735 N N . TYR A 1 95 ? 2.185 8.593 5.966 1.00 96.62 95 TYR A N 1
ATOM 736 C CA . TYR A 1 95 ? 3.012 8.450 4.768 1.00 96.62 95 TYR A CA 1
ATOM 737 C C . TYR A 1 95 ? 2.534 7.301 3.882 1.00 96.62 95 TYR A C 1
ATOM 739 O O . TYR A 1 95 ? 2.281 6.202 4.378 1.00 96.62 95 TYR A O 1
ATOM 747 N N . VAL A 1 96 ? 2.528 7.541 2.570 1.00 97.88 96 VAL A N 1
ATOM 748 C CA . VAL A 1 96 ? 2.412 6.503 1.541 1.00 97.88 96 VAL A CA 1
ATOM 749 C C . VAL A 1 96 ? 3.820 6.054 1.154 1.00 97.88 96 VAL A C 1
ATOM 751 O O . VAL A 1 96 ? 4.568 6.797 0.520 1.00 97.88 96 VAL A O 1
ATOM 754 N N . ALA A 1 97 ? 4.211 4.856 1.579 1.00 98.19 97 ALA A N 1
ATOM 755 C CA . ALA A 1 97 ? 5.523 4.294 1.290 1.00 98.19 97 ALA A CA 1
ATOM 756 C C . ALA A 1 97 ? 5.544 3.531 -0.042 1.00 98.19 97 ALA A C 1
ATOM 758 O O . ALA A 1 97 ? 4.621 2.802 -0.400 1.00 98.19 97 ALA A O 1
ATOM 759 N N . CYS A 1 98 ? 6.646 3.692 -0.768 1.00 97.75 98 CYS A N 1
ATOM 760 C CA . CYS A 1 98 ? 6.895 3.065 -2.061 1.00 97.75 98 CYS A CA 1
ATOM 761 C C . CYS A 1 98 ? 7.664 1.749 -1.875 1.00 97.75 98 CYS A C 1
ATOM 763 O O . CYS A 1 98 ? 8.884 1.718 -2.037 1.00 97.75 98 CYS A O 1
ATOM 765 N N . GLU A 1 99 ? 6.974 0.675 -1.484 1.00 98.19 99 GLU A N 1
ATOM 766 C CA . GLU A 1 99 ? 7.586 -0.648 -1.287 1.00 98.19 99 GLU A CA 1
ATOM 767 C C . GLU A 1 99 ? 7.477 -1.497 -2.559 1.00 98.19 99 GLU A C 1
ATOM 769 O O . GLU A 1 99 ? 6.688 -2.438 -2.652 1.00 98.19 99 GLU A O 1
ATOM 774 N N . TYR A 1 100 ? 8.291 -1.164 -3.557 1.00 98.31 100 TYR A N 1
ATOM 775 C CA . TYR A 1 100 ? 8.363 -1.912 -4.807 1.00 98.31 100 TYR A CA 1
ATOM 776 C C . TYR A 1 100 ? 9.802 -2.227 -5.209 1.00 98.31 100 TYR A C 1
ATOM 778 O O . TYR A 1 100 ? 10.754 -1.568 -4.785 1.00 98.31 100 TYR A O 1
ATOM 786 N N . GLN A 1 101 ? 9.961 -3.237 -6.061 1.00 98.06 101 GLN A N 1
ATOM 787 C CA . GLN A 1 101 ? 11.225 -3.548 -6.713 1.00 98.06 101 GLN A CA 1
ATOM 788 C C . GLN A 1 101 ? 11.282 -2.820 -8.061 1.00 98.06 101 GLN A C 1
ATOM 790 O O . GLN A 1 101 ? 10.489 -3.159 -8.943 1.00 98.06 101 GLN A O 1
ATOM 795 N N . PRO A 1 102 ? 12.205 -1.857 -8.259 1.00 98.00 102 PRO A N 1
ATOM 796 C CA . PRO A 1 102 ? 12.331 -1.176 -9.541 1.00 98.00 102 PRO A CA 1
ATOM 797 C C . PRO A 1 102 ? 12.530 -2.169 -10.686 1.00 98.00 102 PRO A C 1
ATOM 799 O O . PRO A 1 102 ? 13.284 -3.137 -10.543 1.00 98.00 102 PRO A O 1
ATOM 802 N N . LYS A 1 103 ? 11.872 -1.935 -11.824 1.00 96.94 103 LYS A N 1
ATOM 803 C CA . LYS A 1 103 ? 11.958 -2.844 -12.976 1.00 96.94 103 LYS A CA 1
ATOM 804 C C . LYS A 1 103 ? 13.335 -2.810 -13.644 1.00 96.94 103 LYS A C 1
ATOM 806 O O . LYS A 1 103 ? 13.781 -3.822 -14.186 1.00 96.94 103 LYS A O 1
ATOM 811 N N . THR A 1 104 ? 14.002 -1.656 -13.613 1.00 96.31 104 THR A N 1
ATOM 812 C CA . THR A 1 104 ? 15.380 -1.481 -14.094 1.00 96.31 104 THR A CA 1
ATOM 813 C C . THR A 1 104 ? 16.271 -0.943 -12.975 1.00 96.31 104 THR A C 1
ATOM 815 O O . THR A 1 104 ? 16.760 -1.704 -12.143 1.00 96.31 104 THR A O 1
ATOM 818 N N . THR A 1 105 ? 16.469 0.369 -12.924 1.00 96.94 105 THR A N 1
ATOM 819 C CA . THR A 1 105 ? 17.168 1.081 -11.861 1.00 96.94 105 THR A CA 1
ATOM 820 C C . THR A 1 105 ? 16.176 1.969 -11.130 1.00 96.94 105 THR A C 1
ATOM 822 O O . THR A 1 105 ? 15.178 2.400 -11.706 1.00 96.94 105 THR A O 1
ATOM 825 N N . THR A 1 106 ? 16.452 2.283 -9.863 1.00 96.25 106 THR A N 1
ATOM 826 C CA . THR A 1 106 ? 15.566 3.151 -9.080 1.00 96.25 106 THR A CA 1
ATOM 827 C C . THR A 1 106 ? 15.299 4.472 -9.791 1.00 96.25 106 THR A C 1
ATOM 829 O O . THR A 1 106 ? 14.144 4.853 -9.886 1.00 96.25 106 THR A O 1
ATOM 832 N N . LEU A 1 107 ? 16.338 5.144 -10.308 1.00 96.31 107 LEU A N 1
ATOM 833 C CA . LEU A 1 107 ? 16.216 6.480 -10.903 1.00 96.31 107 LEU A CA 1
ATOM 834 C C . LEU A 1 107 ? 15.410 6.484 -12.206 1.00 96.31 107 LEU A C 1
ATOM 836 O O . LEU A 1 107 ? 14.580 7.366 -12.387 1.00 96.31 107 LEU A O 1
ATOM 840 N N . GLU A 1 108 ? 15.625 5.504 -13.087 1.00 95.06 108 GLU A N 1
ATOM 841 C CA . GLU A 1 108 ? 14.863 5.382 -14.340 1.00 95.06 108 GLU A CA 1
ATOM 842 C C . GLU A 1 108 ? 13.381 5.067 -14.091 1.00 95.06 108 GLU A C 1
ATOM 844 O O . GLU A 1 108 ? 12.531 5.399 -14.908 1.00 95.06 108 GLU A O 1
ATOM 849 N N . GLY A 1 109 ? 13.063 4.444 -12.954 1.00 94.38 109 GLY A N 1
ATOM 850 C CA . GLY A 1 109 ? 11.697 4.112 -12.566 1.00 94.38 109 GLY A CA 1
ATOM 851 C C . GLY A 1 109 ? 10.920 5.249 -11.898 1.00 94.38 109 GLY A C 1
ATOM 852 O O . GLY A 1 109 ? 9.780 5.022 -11.518 1.00 94.38 109 GLY A O 1
ATOM 853 N N . LEU A 1 110 ? 11.472 6.454 -11.698 1.00 95.38 110 LEU A N 1
ATOM 854 C CA . LEU A 1 110 ? 10.780 7.523 -10.945 1.00 95.38 110 LEU A CA 1
ATOM 855 C C . LEU A 1 110 ? 9.835 8.395 -11.784 1.00 95.38 110 LEU A C 1
ATOM 857 O O . LEU A 1 110 ? 9.190 9.284 -11.226 1.00 95.38 110 LEU A O 1
ATOM 861 N N . ASP A 1 111 ? 9.692 8.145 -13.086 1.00 92.19 111 ASP A N 1
ATOM 862 C CA . ASP A 1 111 ? 8.844 8.962 -13.969 1.00 92.19 111 ASP A CA 1
ATOM 863 C C . ASP A 1 111 ? 7.387 9.057 -13.485 1.00 92.19 111 ASP A C 1
ATOM 865 O O . ASP A 1 111 ? 6.753 10.104 -13.638 1.00 92.19 111 ASP A O 1
ATOM 869 N N . TRP A 1 112 ? 6.868 8.020 -12.816 1.00 92.75 112 TRP A N 1
ATOM 870 C CA . TRP A 1 112 ? 5.518 8.042 -12.241 1.00 92.75 112 TRP A CA 1
ATOM 871 C C . TRP A 1 112 ? 5.337 9.176 -11.226 1.00 92.75 112 TRP A C 1
ATOM 873 O O . TRP A 1 112 ? 4.274 9.793 -11.191 1.00 92.75 112 TRP A O 1
ATOM 883 N N . MET A 1 113 ? 6.378 9.521 -10.461 1.00 90.06 113 MET A N 1
ATOM 884 C CA . MET A 1 113 ? 6.318 10.611 -9.486 1.00 90.06 113 MET A CA 1
ATOM 885 C C . MET A 1 113 ? 6.147 11.970 -10.163 1.00 90.06 113 MET A C 1
ATOM 887 O O . MET A 1 113 ? 5.484 12.845 -9.618 1.00 90.06 113 MET A O 1
ATOM 891 N N . THR A 1 114 ? 6.715 12.15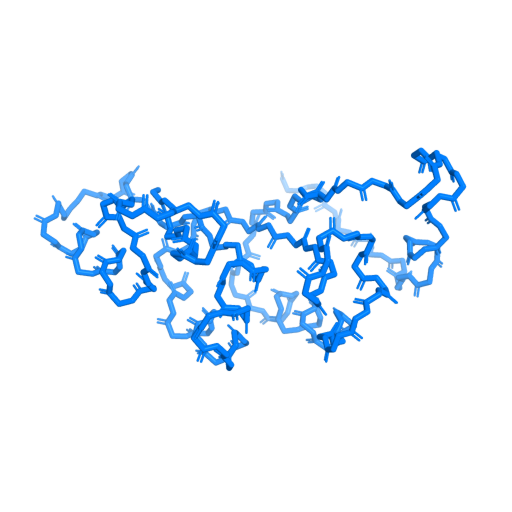2 -11.358 1.00 86.94 114 THR A N 1
ATOM 892 C CA . THR A 1 114 ? 6.590 13.412 -12.111 1.00 86.94 114 THR A CA 1
ATOM 893 C C . THR A 1 114 ? 5.195 13.619 -12.698 1.00 86.94 114 THR A C 1
ATOM 895 O O . THR A 1 114 ? 4.809 14.751 -12.975 1.00 86.94 114 THR A O 1
ATOM 898 N N . SER A 1 115 ? 4.436 12.532 -12.869 1.00 82.44 115 SER A N 1
ATOM 899 C CA . SER A 1 115 ? 3.053 12.569 -13.350 1.00 82.44 115 SER A CA 1
ATOM 900 C C . SER A 1 115 ? 2.031 12.831 -12.246 1.00 82.44 115 SER A C 1
ATOM 902 O O . SER A 1 115 ? 0.871 13.116 -12.545 1.00 82.44 115 SER A O 1
ATOM 904 N N . LEU A 1 116 ? 2.451 12.759 -10.978 1.00 79.25 116 LEU A N 1
ATOM 905 C CA . LEU A 1 116 ? 1.589 13.102 -9.860 1.00 79.25 116 LEU A CA 1
ATOM 906 C C . LEU A 1 116 ? 1.329 14.612 -9.846 1.00 79.25 116 LEU A C 1
ATOM 908 O O . LEU A 1 116 ? 2.254 15.401 -10.068 1.00 79.25 116 LEU A O 1
ATOM 912 N N . PRO A 1 117 ? 0.093 15.041 -9.547 1.00 70.88 117 PRO A N 1
ATOM 913 C CA . PRO A 1 117 ? -0.179 16.449 -9.323 1.00 70.88 117 PRO A CA 1
ATOM 914 C C . PRO A 1 117 ? 0.721 16.974 -8.197 1.00 70.88 117 PRO A C 1
ATOM 916 O O . PRO A 1 117 ? 0.936 16.310 -7.183 1.00 70.88 117 PRO A O 1
ATOM 919 N N . SER A 1 118 ? 1.269 18.178 -8.377 1.00 62.94 118 SER A N 1
ATOM 920 C CA . SER A 1 118 ? 2.100 18.820 -7.361 1.00 62.94 118 SER A CA 1
ATOM 921 C C . SER A 1 118 ? 1.274 19.057 -6.094 1.00 62.94 118 SER A C 1
ATOM 923 O O . SER A 1 118 ? 0.434 19.958 -6.066 1.00 62.94 118 SER A O 1
ATOM 925 N N . GLN A 1 119 ? 1.509 18.262 -5.053 1.00 61.31 119 GLN A N 1
ATOM 926 C CA . GLN A 1 119 ? 0.861 18.443 -3.759 1.00 61.31 119 GLN A CA 1
ATOM 927 C C . GLN A 1 119 ? 1.666 19.435 -2.912 1.00 61.31 119 GLN A C 1
ATOM 929 O O . GLN A 1 119 ? 2.757 19.126 -2.432 1.00 61.31 119 GLN A O 1
ATOM 934 N N . THR A 1 120 ? 1.116 20.627 -2.686 1.00 47.22 120 THR A N 1
ATOM 935 C CA . THR A 1 120 ? 1.615 21.557 -1.664 1.00 47.22 120 THR A CA 1
ATOM 936 C C . THR A 1 120 ? 0.896 21.243 -0.356 1.00 47.22 120 THR A C 1
ATOM 938 O O . THR A 1 120 ? -0.145 21.825 -0.061 1.00 47.22 120 THR A O 1
ATOM 941 N N . ARG A 1 121 ? 1.411 20.301 0.440 1.00 56.81 121 ARG A N 1
ATOM 942 C CA . ARG A 1 121 ? 0.977 20.171 1.839 1.00 56.81 121 ARG A CA 1
ATOM 943 C C . ARG A 1 121 ? 1.861 21.087 2.685 1.00 56.81 121 ARG A C 1
ATOM 945 O O . ARG A 1 121 ? 3.061 20.852 2.794 1.00 56.81 121 ARG A O 1
ATOM 952 N N . GLU A 1 122 ? 1.286 22.151 3.248 1.00 43.84 122 GLU A N 1
ATOM 953 C CA . GLU A 1 122 ? 1.964 22.923 4.295 1.00 43.84 122 GLU A CA 1
ATOM 954 C C . GLU A 1 122 ? 2.279 21.973 5.457 1.00 43.84 122 GLU A C 1
ATOM 956 O O . GLU A 1 122 ? 1.400 21.248 5.932 1.00 43.84 122 GLU A O 1
ATOM 961 N N . ALA A 1 123 ? 3.545 21.931 5.876 1.00 41.19 123 ALA A N 1
ATOM 962 C CA . ALA A 1 123 ? 3.949 21.163 7.045 1.00 41.19 123 ALA A CA 1
ATOM 963 C C . ALA A 1 123 ? 3.184 21.699 8.267 1.00 41.19 123 ALA A C 1
ATOM 965 O O . ALA A 1 123 ? 3.311 22.879 8.597 1.00 41.19 123 ALA A O 1
ATOM 966 N N . ARG A 1 124 ? 2.359 20.850 8.889 1.00 45.44 124 ARG A N 1
ATOM 967 C CA . ARG A 1 124 ? 1.719 21.141 10.179 1.00 45.44 124 ARG A CA 1
ATOM 968 C C . ARG A 1 124 ? 2.688 20.907 11.328 1.00 45.44 124 ARG A C 1
ATOM 970 O O . ARG A 1 124 ? 3.475 19.940 11.233 1.00 45.44 124 ARG A O 1
#